Protein AF-A0A4U0WU26-F1 (afdb_monomer_lite)

InterPro domains:
  IPR032438 ERCC3/RAD25/XPB helicase, C-terminal domain [PF16203] (1-65)
  IPR050615 ATP-dependent DNA Helicase [PTHR11274] (1-101)

Organism: NCBI:txid331657

Structure (mmCIF, N/CA/C/O backbone):
data_AF-A0A4U0WU26-F1
#
_entry.id   AF-A0A4U0WU26-F1
#
loop_
_atom_site.group_PDB
_atom_site.id
_atom_site.type_symbol
_atom_site.label_atom_id
_atom_site.label_alt_id
_atom_site.label_comp_id
_atom_site.label_asym_id
_atom_site.label_entity_id
_atom_site.label_seq_id
_atom_site.pdbx_PDB_ins_code
_atom_site.Cartn_x
_atom_site.Cartn_y
_atom_site.Cartn_z
_atom_site.occupancy
_atom_site.B_iso_or_equiv
_atom_site.auth_seq_id
_atom_site.auth_comp_id
_atom_site.auth_asym_id
_atom_site.auth_atom_id
_atom_site.pdbx_PDB_model_num
ATOM 1 N N . MET A 1 1 ? -10.637 -0.269 -7.211 1.00 86.31 1 MET A N 1
ATOM 2 C CA . MET A 1 1 ? -9.361 -0.995 -7.000 1.00 86.31 1 MET A CA 1
ATOM 3 C C . MET A 1 1 ? -8.602 -1.151 -8.321 1.00 86.31 1 MET A C 1
ATOM 5 O O . MET A 1 1 ? -8.683 -2.195 -8.947 1.00 86.31 1 MET A O 1
ATOM 9 N N . PHE A 1 2 ? -7.875 -0.126 -8.772 1.00 91.31 2 PHE A N 1
ATOM 10 C CA . PHE A 1 2 ? -7.166 -0.181 -10.063 1.00 91.31 2 PHE A CA 1
ATOM 11 C C . PHE A 1 2 ? -5.873 -1.016 -10.010 1.00 91.31 2 PHE A C 1
ATOM 13 O O . PHE A 1 2 ? -5.645 -1.879 -10.854 1.00 91.31 2 PHE A O 1
ATOM 20 N N . TYR A 1 3 ? -5.039 -0.799 -8.988 1.00 93.62 3 TYR A N 1
ATOM 21 C CA . TYR A 1 3 ? -3.764 -1.512 -8.842 1.00 93.62 3 TYR A CA 1
ATOM 22 C C . TYR A 1 3 ? -3.949 -3.003 -8.533 1.00 93.62 3 TYR A C 1
ATOM 24 O O . TYR A 1 3 ? -3.171 -3.829 -9.011 1.00 93.62 3 TYR A O 1
ATOM 32 N N . SER A 1 4 ? -5.012 -3.366 -7.807 1.00 92.88 4 SER A N 1
ATOM 33 C CA . SER A 1 4 ? -5.313 -4.762 -7.486 1.00 92.88 4 SER A CA 1
ATOM 34 C C . SER A 1 4 ? -5.544 -5.598 -8.743 1.00 92.88 4 SER A C 1
ATOM 36 O O . SER A 1 4 ? -4.980 -6.677 -8.833 1.00 92.88 4 SER A O 1
ATOM 38 N N . SER A 1 5 ? -6.276 -5.100 -9.746 1.00 92.50 5 SER A N 1
ATOM 39 C CA . SER A 1 5 ? -6.528 -5.846 -10.991 1.00 92.50 5 SER A CA 1
ATOM 40 C C . SER A 1 5 ? -5.245 -6.161 -11.767 1.00 92.50 5 SER A C 1
ATOM 42 O O . SER A 1 5 ? -5.087 -7.264 -12.280 1.00 92.50 5 SER A O 1
ATOM 44 N N . LYS A 1 6 ? -4.282 -5.229 -11.804 1.00 94.88 6 LYS A N 1
ATOM 45 C CA . LYS A 1 6 ? -2.965 -5.493 -12.414 1.00 94.88 6 LYS A CA 1
ATOM 46 C C . LYS A 1 6 ? -2.195 -6.569 -11.648 1.00 94.88 6 LYS A C 1
ATOM 48 O O . LYS A 1 6 ? -1.582 -7.440 -12.256 1.00 94.88 6 LYS A O 1
ATOM 53 N N . ARG A 1 7 ? -2.257 -6.531 -10.313 1.00 92.88 7 ARG A N 1
ATOM 54 C CA . ARG A 1 7 ? -1.639 -7.550 -9.454 1.00 92.88 7 ARG A CA 1
ATOM 55 C C . ARG A 1 7 ? -2.298 -8.922 -9.626 1.00 92.88 7 ARG A C 1
ATOM 57 O O . ARG A 1 7 ? -1.604 -9.924 -9.560 1.00 92.88 7 ARG A O 1
ATOM 64 N N . GLN A 1 8 ? -3.607 -8.971 -9.866 1.00 93.94 8 GLN A N 1
ATOM 65 C CA . GLN A 1 8 ? -4.335 -10.215 -10.134 1.00 93.94 8 GLN A CA 1
ATOM 66 C C . GLN A 1 8 ? -3.828 -10.894 -11.401 1.00 93.94 8 GLN A C 1
ATOM 68 O O . GLN A 1 8 ? -3.471 -12.064 -11.342 1.00 93.94 8 GLN A O 1
ATOM 73 N N . ALA A 1 9 ? -3.736 -10.143 -12.504 1.00 93.75 9 ALA A N 1
ATOM 74 C CA . ALA A 1 9 ? -3.165 -10.647 -13.750 1.00 93.75 9 ALA A CA 1
ATOM 75 C C . ALA A 1 9 ? -1.742 -11.178 -13.523 1.00 93.75 9 ALA A C 1
ATOM 77 O O . ALA A 1 9 ? -1.465 -12.331 -13.818 1.00 93.75 9 ALA A O 1
ATOM 78 N N . PHE A 1 10 ? -0.893 -10.390 -12.856 1.00 95.50 10 PHE A N 1
ATOM 79 C CA . PHE A 1 10 ? 0.476 -10.797 -12.539 1.00 95.50 10 PHE A CA 1
ATOM 80 C C . PHE A 1 10 ? 0.563 -12.096 -11.716 1.00 95.50 10 PHE A C 1
ATOM 82 O O . PHE A 1 10 ? 1.400 -12.945 -12.004 1.00 95.50 10 PHE A O 1
ATOM 89 N N . LEU A 1 11 ? -0.288 -12.275 -10.699 1.00 96.31 11 LEU A N 1
ATOM 90 C CA . LEU A 1 11 ? -0.294 -13.492 -9.876 1.00 96.31 11 LEU A CA 1
ATOM 91 C C . LEU A 1 11 ? -0.770 -14.721 -10.663 1.00 96.31 11 LEU A C 1
ATOM 93 O O . LEU A 1 11 ? -0.200 -15.800 -10.505 1.00 96.31 11 LEU A O 1
ATOM 97 N N . VAL A 1 12 ? -1.783 -14.558 -11.515 1.00 95.94 12 VAL A N 1
ATOM 98 C CA . VAL A 1 12 ? -2.289 -15.637 -12.377 1.00 95.94 12 VAL A CA 1
ATOM 99 C C . VAL A 1 12 ? -1.247 -16.028 -13.426 1.00 95.94 12 VAL A C 1
ATOM 101 O O . VAL A 1 12 ? -1.020 -17.218 -13.633 1.00 95.94 12 VAL A O 1
ATOM 104 N N . ASP A 1 13 ? -0.549 -15.054 -14.015 1.00 97.19 13 ASP A N 1
ATOM 105 C CA . ASP A 1 13 ? 0.522 -15.288 -14.993 1.00 97.19 13 ASP A CA 1
ATOM 106 C C . ASP A 1 13 ? 1.698 -16.081 -14.394 1.00 97.19 13 ASP A C 1
ATOM 108 O O . ASP A 1 13 ? 2.352 -16.858 -15.087 1.00 97.19 13 ASP A O 1
ATOM 112 N N . GLN A 1 14 ? 1.953 -15.931 -13.091 1.00 96.00 14 GLN A N 1
ATOM 113 C CA . GLN A 1 14 ? 2.948 -16.717 -12.352 1.00 96.00 14 GLN A CA 1
ATOM 114 C C . GLN A 1 14 ? 2.473 -18.134 -11.988 1.00 96.00 14 GLN A C 1
ATOM 116 O O . GLN A 1 14 ? 3.244 -18.910 -11.423 1.00 96.00 14 GLN A O 1
ATOM 121 N N . GLY A 1 15 ? 1.220 -18.479 -12.292 1.00 96.19 15 GLY A N 1
ATOM 122 C CA . GLY A 1 15 ? 0.623 -19.775 -11.976 1.00 96.19 15 GLY A CA 1
ATOM 123 C C . GLY A 1 15 ? 0.030 -19.876 -10.568 1.00 96.19 15 GLY A C 1
ATOM 124 O O . GLY A 1 15 ? -0.298 -20.982 -10.134 1.00 96.19 15 GLY A O 1
ATOM 125 N N . TYR A 1 16 ? -0.135 -18.764 -9.840 1.00 97.62 16 TYR A N 1
ATOM 126 C CA . TYR A 1 16 ? -0.810 -18.788 -8.540 1.00 97.62 16 TYR A CA 1
ATOM 127 C C . TYR A 1 16 ? -2.334 -18.832 -8.693 1.00 97.62 16 TYR A C 1
ATOM 129 O O . TYR A 1 16 ? -2.927 -18.148 -9.528 1.00 97.62 16 TYR A O 1
ATOM 137 N N . ALA A 1 17 ? -2.991 -19.588 -7.812 1.00 95.50 17 ALA A N 1
ATOM 138 C CA . ALA A 1 17 ? -4.441 -19.551 -7.678 1.00 95.50 17 ALA A CA 1
ATOM 139 C C . ALA A 1 17 ? -4.870 -18.247 -6.986 1.00 95.50 17 ALA A C 1
ATOM 141 O O . ALA A 1 17 ? -4.452 -17.960 -5.863 1.00 95.50 17 ALA A O 1
ATOM 142 N N . PHE A 1 18 ? -5.732 -17.469 -7.641 1.00 95.12 18 PHE A N 1
ATOM 143 C CA . PHE A 1 18 ? -6.240 -16.206 -7.112 1.00 95.12 18 PHE A CA 1
ATOM 144 C C . PHE A 1 18 ? -7.768 -16.232 -6.977 1.00 95.12 18 PHE A C 1
ATOM 146 O O . PHE A 1 18 ? -8.478 -16.663 -7.885 1.00 95.12 18 PHE A O 1
ATOM 153 N N . LYS A 1 19 ? -8.288 -15.732 -5.849 1.00 94.44 19 LYS A N 1
ATOM 154 C CA . LYS A 1 19 ? -9.727 -15.598 -5.581 1.00 94.44 19 LYS A CA 1
ATOM 155 C C . LYS A 1 19 ? -10.014 -14.272 -4.881 1.00 94.44 19 LYS A C 1
ATOM 157 O O . LYS A 1 19 ? -9.338 -13.916 -3.921 1.00 94.44 19 LYS A O 1
ATOM 162 N N . VAL A 1 20 ? -11.055 -13.570 -5.328 1.00 92.94 20 VAL A N 1
ATOM 163 C CA . VAL A 1 20 ? -11.566 -12.371 -4.647 1.00 92.94 20 VAL A CA 1
ATOM 164 C C . VAL A 1 20 ? -12.541 -12.793 -3.548 1.00 92.94 20 VAL A C 1
ATOM 166 O O . VAL A 1 20 ? -13.486 -13.536 -3.812 1.00 92.94 20 VAL A O 1
ATOM 169 N N . ILE A 1 21 ? -12.323 -12.308 -2.325 1.00 93.94 21 ILE A N 1
ATOM 170 C CA . ILE A 1 21 ? -13.228 -12.488 -1.184 1.00 93.94 21 ILE A CA 1
ATOM 171 C C . ILE A 1 21 ? -13.776 -11.109 -0.812 1.00 93.94 21 ILE A C 1
ATOM 173 O O . ILE A 1 21 ? -13.007 -10.206 -0.498 1.00 93.94 21 ILE A O 1
ATOM 177 N N . THR A 1 22 ? -15.095 -10.936 -0.891 1.00 93.06 22 THR A N 1
ATOM 178 C CA . THR A 1 22 ? -15.780 -9.665 -0.589 1.00 93.06 22 THR A CA 1
ATOM 179 C C . THR A 1 22 ? -16.157 -9.537 0.881 1.00 93.06 22 THR A C 1
ATOM 181 O O . THR A 1 22 ? -16.194 -8.434 1.415 1.00 93.06 22 THR A O 1
ATOM 184 N N . HIS A 1 23 ? -16.426 -10.664 1.532 1.00 92.31 23 HIS A N 1
ATOM 185 C CA . HIS A 1 23 ? -16.781 -10.736 2.937 1.00 92.31 23 HIS A CA 1
ATOM 186 C C . HIS A 1 23 ? -16.165 -11.994 3.545 1.00 92.31 23 HIS A C 1
ATOM 188 O O . HIS A 1 23 ? -16.150 -13.055 2.914 1.00 92.31 23 HIS A O 1
ATOM 194 N N . LEU A 1 24 ? -15.617 -11.858 4.750 1.00 92.25 24 LEU A N 1
ATOM 195 C CA . LEU A 1 24 ? -15.018 -12.966 5.475 1.00 92.25 24 LEU A CA 1
ATOM 196 C C . LEU A 1 24 ? -16.089 -13.626 6.342 1.00 92.25 24 LEU A C 1
ATOM 198 O O . LEU A 1 24 ? -16.663 -12.992 7.223 1.00 92.25 24 LEU A O 1
ATOM 202 N N . ASN A 1 25 ? -16.338 -14.910 6.102 1.00 90.38 25 ASN A N 1
ATOM 203 C CA . ASN A 1 25 ? -17.322 -15.664 6.868 1.00 90.38 25 ASN A CA 1
ATOM 204 C C . ASN A 1 25 ? -16.952 -15.668 8.357 1.00 90.38 25 ASN A C 1
ATOM 206 O O . ASN A 1 25 ? -15.835 -16.033 8.720 1.00 90.38 25 ASN A O 1
ATOM 210 N N . GLY A 1 26 ? -17.905 -15.294 9.211 1.00 88.25 26 GLY A N 1
ATOM 211 C CA . GLY A 1 26 ? -17.728 -15.313 10.664 1.00 88.25 26 GLY A CA 1
ATOM 212 C C . GLY A 1 26 ? -17.014 -14.091 11.248 1.00 88.25 26 GLY A C 1
ATOM 213 O O . GLY A 1 26 ? -16.742 -14.090 12.446 1.00 88.25 26 GLY A O 1
ATOM 214 N N . ILE A 1 27 ? -16.749 -13.043 10.454 1.00 90.38 27 ILE A N 1
ATOM 215 C CA . ILE A 1 27 ? -16.148 -11.803 10.974 1.00 90.38 27 ILE A CA 1
ATOM 216 C C . ILE A 1 27 ? -17.027 -11.134 12.042 1.00 90.38 27 ILE A C 1
ATOM 218 O O . ILE A 1 27 ? -16.505 -10.647 13.039 1.00 90.38 27 ILE A O 1
ATOM 222 N N . ASP A 1 28 ? -18.352 -11.204 11.895 1.00 85.94 28 ASP A N 1
ATOM 223 C CA . ASP A 1 28 ? -19.310 -10.598 12.831 1.00 85.94 28 ASP A CA 1
ATOM 224 C C . ASP A 1 28 ? -19.395 -11.337 14.177 1.00 85.94 28 ASP A C 1
ATOM 226 O O . ASP A 1 28 ? -19.815 -10.771 15.182 1.00 85.94 28 ASP A O 1
ATOM 230 N N . GLN A 1 29 ? -19.011 -12.617 14.205 1.00 86.50 29 GLN A N 1
ATOM 231 C CA . GLN A 1 29 ? -19.097 -13.478 15.391 1.00 86.50 29 GLN A CA 1
ATOM 232 C C . GLN A 1 29 ? -17.774 -13.539 16.163 1.00 86.50 29 GLN A C 1
ATOM 234 O O . GLN A 1 29 ? -17.704 -14.163 17.222 1.00 86.50 29 GLN A O 1
ATOM 239 N N . MET A 1 30 ? -16.715 -12.917 15.637 1.00 85.81 30 MET A N 1
ATOM 240 C CA . MET A 1 30 ? -15.396 -12.948 16.248 1.00 85.81 30 MET A CA 1
ATOM 241 C C . MET A 1 30 ? -15.363 -12.028 17.480 1.00 85.81 30 MET A C 1
ATOM 243 O O . MET A 1 30 ? -15.496 -10.809 17.343 1.00 85.81 30 MET A O 1
ATOM 247 N N . PRO A 1 31 ? -15.171 -12.571 18.697 1.00 87.94 31 PRO A N 1
ATOM 248 C CA . PRO A 1 31 ? -15.086 -11.739 19.886 1.00 87.94 31 PRO A CA 1
ATOM 249 C C . PRO A 1 31 ? -13.798 -10.907 19.856 1.00 87.94 31 PRO A C 1
ATOM 251 O O . PRO A 1 31 ? -12.754 -11.385 19.416 1.00 87.94 31 PRO A O 1
ATOM 254 N N . LYS A 1 32 ? -13.860 -9.687 20.406 1.00 87.75 32 LYS A N 1
ATOM 255 C CA . LYS A 1 32 ? -12.725 -8.746 20.524 1.00 87.75 32 LYS A CA 1
ATOM 256 C C . LYS A 1 32 ? -12.190 -8.204 19.189 1.00 87.75 32 LYS A C 1
ATOM 258 O O . LYS A 1 32 ? -11.006 -7.893 19.085 1.00 87.75 32 LYS A O 1
ATOM 263 N N . LEU A 1 33 ? -13.051 -8.055 18.182 1.00 90.69 33 LEU A N 1
ATOM 264 C CA . LEU A 1 33 ? -12.685 -7.336 16.964 1.00 90.69 33 LEU A CA 1
ATOM 265 C C . LEU A 1 33 ? -12.557 -5.829 17.251 1.00 90.69 33 LEU A C 1
ATOM 267 O O . LEU A 1 33 ? -13.488 -5.209 17.769 1.00 90.69 33 LEU A O 1
ATOM 271 N N . ALA A 1 34 ? -11.401 -5.249 16.924 1.00 90.88 34 ALA A N 1
ATOM 272 C CA . ALA A 1 34 ? -11.169 -3.813 17.054 1.00 90.88 34 ALA A CA 1
ATOM 273 C C . ALA A 1 34 ? -12.059 -3.016 16.087 1.00 90.88 34 ALA A C 1
ATOM 275 O O . ALA A 1 34 ? -12.385 -3.498 14.998 1.00 90.88 34 ALA A O 1
ATOM 276 N N . PHE A 1 35 ? -12.416 -1.786 16.467 1.00 91.06 35 PHE A N 1
ATOM 277 C CA . PHE A 1 35 ? -13.228 -0.869 15.659 1.00 91.06 35 PHE A CA 1
ATOM 278 C C . PHE A 1 35 ? -14.650 -1.375 15.382 1.00 91.06 35 PHE A C 1
ATOM 280 O O . PHE A 1 35 ? -15.268 -1.024 14.370 1.00 91.06 35 PHE A O 1
ATOM 287 N N . SER A 1 36 ? -15.189 -2.186 16.296 1.00 89.62 36 SER A N 1
ATOM 288 C CA . SER A 1 36 ? -16.567 -2.682 16.216 1.00 89.62 36 SER A CA 1
ATOM 289 C C . SER A 1 36 ? -17.582 -1.561 16.474 1.00 89.62 36 SER A C 1
ATOM 291 O O . SER A 1 36 ? -18.618 -1.475 15.805 1.00 89.62 36 SER A O 1
ATOM 293 N N . THR A 1 37 ? -17.268 -0.643 17.393 1.00 91.44 37 THR A N 1
ATOM 294 C CA . THR A 1 37 ? -18.154 0.466 17.754 1.00 91.44 37 THR A CA 1
ATOM 295 C C . THR A 1 37 ? -17.980 1.675 16.827 1.00 91.44 37 THR A C 1
ATOM 297 O O . THR A 1 37 ? -16.957 1.888 16.173 1.00 91.44 37 THR A O 1
ATOM 300 N N . GLY A 1 38 ? -19.024 2.501 16.717 1.00 93.19 38 GLY A N 1
ATOM 301 C CA . GLY A 1 38 ? -18.955 3.758 15.961 1.00 93.19 38 GLY A CA 1
ATOM 302 C C . GLY A 1 38 ? -18.160 4.865 16.667 1.00 93.19 38 GLY A C 1
ATOM 303 O O . GLY A 1 38 ? -17.856 5.876 16.040 1.00 93.19 38 GLY A O 1
ATOM 304 N N . LEU A 1 39 ? -17.866 4.717 17.963 1.00 95.12 39 LEU A N 1
ATOM 305 C CA . LEU A 1 39 ? -17.027 5.651 18.721 1.00 95.12 39 LEU A CA 1
ATOM 306 C C . LEU A 1 39 ? -15.547 5.409 18.412 1.00 95.12 39 LEU A C 1
ATOM 308 O O . LEU A 1 39 ? -14.900 6.321 17.912 1.00 95.12 39 LEU A O 1
ATOM 312 N N . GLU A 1 40 ? -15.073 4.167 18.544 1.00 94.06 40 GLU A N 1
ATOM 313 C CA . GLU A 1 40 ? -13.690 3.775 18.211 1.00 94.06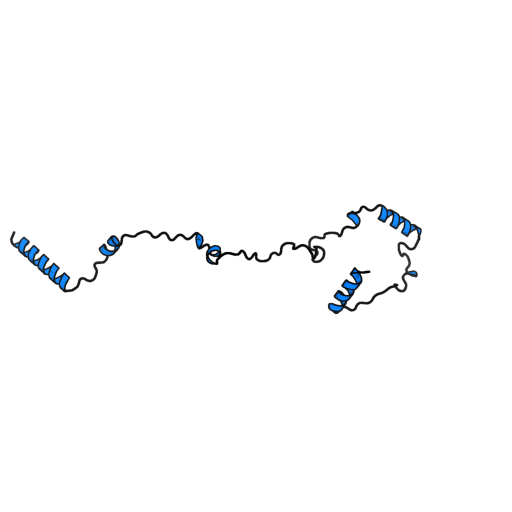 40 GLU A CA 1
ATOM 314 C C . GLU A 1 40 ? -13.301 4.162 16.774 1.00 94.06 40 GLU A C 1
ATOM 316 O O . GLU A 1 40 ? -12.195 4.620 16.505 1.00 94.06 40 GLU A O 1
ATOM 321 N N . ARG A 1 41 ? -14.232 4.022 15.820 1.00 95.75 41 ARG A N 1
ATOM 322 C CA . ARG A 1 41 ? -13.995 4.430 14.424 1.00 95.75 41 ARG A CA 1
ATOM 323 C C . ARG A 1 41 ? -13.874 5.943 14.246 1.00 95.75 41 ARG A C 1
ATOM 325 O O . ARG A 1 41 ? -13.167 6.383 13.345 1.00 95.75 41 ARG A O 1
ATOM 332 N N . ARG A 1 42 ? -14.568 6.737 15.067 1.00 96.31 42 ARG A N 1
ATOM 333 C CA . ARG A 1 42 ? -14.459 8.203 15.043 1.00 96.31 42 ARG A CA 1
ATOM 334 C C . ARG A 1 42 ? -13.156 8.673 15.675 1.00 96.31 42 ARG A C 1
ATOM 336 O O . ARG A 1 42 ? -12.552 9.585 15.129 1.00 96.31 42 ARG A O 1
ATOM 343 N N . GLU A 1 43 ? -12.722 8.024 16.750 1.00 95.81 43 GLU A N 1
ATOM 344 C CA . GLU A 1 43 ? -11.415 8.269 17.373 1.00 95.81 43 GLU A CA 1
ATOM 345 C C . GLU A 1 43 ? -10.276 7.986 16.384 1.00 95.81 43 GLU A C 1
ATOM 347 O O . GLU A 1 43 ? -9.439 8.852 16.135 1.00 95.81 43 GLU A O 1
ATOM 352 N N . LEU A 1 44 ? -10.315 6.839 15.696 1.00 94.75 44 LEU A N 1
ATOM 353 C CA . LEU A 1 44 ? -9.343 6.541 14.640 1.00 94.75 44 LEU A CA 1
ATOM 354 C C . LEU A 1 44 ? -9.378 7.579 13.512 1.00 94.75 44 LEU A C 1
ATOM 356 O O . LEU A 1 44 ? -8.337 7.965 12.989 1.00 94.75 44 LEU A O 1
ATOM 360 N N . LEU A 1 45 ? -10.571 8.024 13.109 1.00 94.19 45 LEU A N 1
ATOM 361 C CA . LEU A 1 45 ? -10.698 9.034 12.063 1.00 94.19 45 LEU A CA 1
ATOM 362 C C . LEU A 1 45 ? -10.043 10.351 12.485 1.00 94.19 45 LEU A C 1
ATOM 364 O O . LEU A 1 45 ? -9.329 10.943 11.679 1.00 94.19 45 LEU A O 1
ATOM 368 N N . THR A 1 46 ? -10.262 10.798 13.724 1.00 94.31 46 THR A N 1
ATOM 369 C CA . THR A 1 46 ? -9.584 11.994 14.231 1.00 94.31 46 THR A CA 1
ATOM 370 C C . THR A 1 46 ? -8.075 11.797 14.232 1.00 94.31 46 THR A C 1
ATOM 372 O O . THR A 1 46 ? -7.371 12.650 13.704 1.00 94.31 46 THR A O 1
ATOM 375 N N . ASP A 1 47 ? -7.579 10.647 14.686 1.00 92.38 47 ASP A N 1
ATOM 376 C CA . ASP A 1 47 ? -6.142 10.364 14.699 1.00 92.38 47 ASP A CA 1
ATOM 377 C C . ASP A 1 47 ? -5.534 10.410 13.291 1.00 92.38 47 ASP A C 1
ATOM 379 O O . ASP A 1 47 ? -4.503 11.048 13.087 1.00 92.38 47 ASP A O 1
ATOM 383 N N . VAL A 1 48 ? -6.195 9.811 12.294 1.00 92.81 48 VAL A N 1
ATOM 384 C CA . VAL A 1 48 ? -5.752 9.846 10.888 1.00 92.81 48 VAL A CA 1
ATOM 385 C C . VAL A 1 48 ? -5.775 11.269 10.323 1.00 92.81 48 VAL A C 1
ATOM 387 O O . VAL A 1 48 ? -4.889 11.630 9.556 1.00 92.81 48 VAL A O 1
ATOM 390 N N . MET A 1 49 ? -6.748 12.101 10.704 1.00 90.06 49 MET A N 1
ATOM 391 C CA . MET A 1 49 ? -6.792 13.505 10.274 1.00 90.06 49 MET A CA 1
ATOM 392 C C . MET A 1 49 ? -5.693 14.360 10.914 1.00 90.06 49 MET A C 1
ATOM 394 O O . MET A 1 49 ? -5.275 15.347 10.311 1.00 90.06 49 MET A O 1
ATOM 398 N N . LEU A 1 50 ? -5.237 14.006 12.121 1.00 92.12 50 LEU A N 1
ATOM 399 C CA . LEU A 1 50 ? -4.118 14.674 12.789 1.00 92.12 50 LEU A CA 1
ATOM 400 C C . LEU A 1 50 ? -2.744 14.215 12.274 1.00 92.12 50 LEU A C 1
ATOM 402 O O . LEU A 1 50 ? -1.747 14.888 12.539 1.00 92.12 50 LEU A O 1
ATOM 406 N N . GLN A 1 51 ? -2.659 13.083 11.571 1.00 90.69 51 GLN A N 1
ATOM 407 C CA . GLN A 1 51 ? -1.391 12.600 11.029 1.00 90.69 51 GLN A CA 1
ATOM 408 C C . GLN A 1 51 ? -0.851 13.535 9.938 1.00 90.69 51 GLN A C 1
ATOM 410 O O . GLN A 1 51 ? -1.577 14.022 9.075 1.00 90.69 51 GLN A O 1
ATOM 415 N N . ASN A 1 52 ? 0.463 13.764 9.972 1.00 82.50 52 ASN A N 1
ATOM 416 C CA . ASN A 1 52 ? 1.156 14.576 8.976 1.00 82.50 52 ASN A CA 1
ATOM 417 C C . ASN A 1 52 ? 1.206 13.871 7.614 1.00 82.50 52 ASN A C 1
ATOM 419 O O . ASN A 1 52 ? 1.207 12.644 7.531 1.00 82.50 52 ASN A O 1
ATOM 423 N N . GLU A 1 53 ? 1.385 14.651 6.547 1.00 75.62 53 GLU A N 1
ATOM 424 C CA . GLU A 1 53 ? 1.497 14.150 5.166 1.00 75.62 53 GLU A CA 1
ATOM 425 C C . GLU A 1 53 ? 2.613 13.104 4.984 1.00 75.62 53 GLU A C 1
ATOM 427 O O . GLU A 1 53 ? 2.489 12.191 4.171 1.00 75.62 53 GLU A O 1
ATOM 432 N N . THR A 1 54 ? 3.671 13.171 5.796 1.00 75.81 54 THR A N 1
ATOM 433 C CA . THR A 1 54 ? 4.780 12.204 5.787 1.00 75.81 54 THR A CA 1
ATOM 434 C C . THR A 1 54 ? 4.388 10.810 6.282 1.00 75.81 54 THR A C 1
ATOM 436 O O . THR A 1 54 ? 5.126 9.862 6.042 1.00 75.81 54 THR A O 1
ATOM 439 N N . ALA A 1 55 ? 3.258 10.654 6.979 1.00 76.69 55 ALA A N 1
ATOM 440 C CA . ALA A 1 55 ? 2.769 9.343 7.416 1.00 76.69 55 ALA A CA 1
ATOM 441 C C . ALA A 1 55 ? 2.223 8.499 6.249 1.00 76.69 55 ALA A C 1
ATOM 443 O O . ALA A 1 55 ? 2.126 7.280 6.363 1.00 76.69 55 ALA A O 1
ATOM 444 N N . GLY A 1 56 ? 1.870 9.140 5.128 1.00 77.44 56 GLY A N 1
ATOM 445 C CA . GLY A 1 56 ? 1.413 8.465 3.911 1.00 77.44 56 GLY A CA 1
ATOM 446 C C . GLY A 1 56 ? 2.539 8.054 2.959 1.00 77.44 56 GLY A C 1
ATOM 447 O O . GLY A 1 56 ? 2.263 7.420 1.938 1.00 77.44 56 GLY A O 1
ATOM 448 N N . ASP A 1 57 ? 3.788 8.421 3.258 1.00 81.56 57 ASP A N 1
ATOM 449 C CA . ASP A 1 57 ? 4.929 8.068 2.421 1.00 81.56 57 ASP A CA 1
ATOM 450 C C . ASP A 1 57 ? 5.307 6.592 2.578 1.00 81.56 57 ASP A C 1
ATOM 452 O O . ASP A 1 57 ? 5.226 5.993 3.649 1.00 81.56 57 ASP A O 1
ATOM 456 N N . VAL A 1 58 ? 5.754 5.995 1.473 1.00 78.62 58 VAL A N 1
ATOM 457 C CA . VAL A 1 58 ? 6.239 4.613 1.464 1.00 78.62 58 VAL A CA 1
ATOM 458 C C . VAL A 1 58 ? 7.576 4.550 2.198 1.00 78.62 58 VAL A C 1
ATOM 460 O O . VAL A 1 58 ? 8.532 5.229 1.809 1.00 78.62 58 VAL A O 1
ATOM 463 N N . GLU A 1 59 ? 7.655 3.701 3.223 1.00 76.31 59 GLU A N 1
ATOM 464 C CA . GLU A 1 59 ? 8.905 3.435 3.932 1.00 76.31 59 GLU A CA 1
ATOM 465 C C . GLU A 1 59 ? 9.972 2.913 2.962 1.00 76.31 59 GLU A C 1
ATOM 467 O O . GLU A 1 59 ? 9.773 1.942 2.229 1.00 76.31 59 GLU A O 1
ATOM 472 N N . LYS A 1 60 ? 11.130 3.578 2.947 1.00 74.06 60 LYS A N 1
ATOM 473 C CA . LYS A 1 60 ? 12.281 3.161 2.144 1.00 74.06 60 LYS A CA 1
ATOM 474 C C . LYS A 1 60 ? 13.154 2.251 2.990 1.00 74.06 60 LYS A C 1
ATOM 476 O O . LYS A 1 60 ? 13.945 2.730 3.797 1.00 74.06 60 LYS A O 1
ATOM 481 N N . ILE A 1 61 ? 13.004 0.948 2.795 1.00 76.19 61 ILE A N 1
ATOM 482 C CA . ILE A 1 61 ? 13.853 -0.058 3.430 1.00 76.19 61 ILE A CA 1
ATOM 483 C C . ILE A 1 61 ? 15.071 -0.292 2.530 1.00 76.19 61 ILE A C 1
ATOM 485 O O . ILE A 1 61 ? 14.930 -0.655 1.360 1.00 76.19 61 ILE A O 1
ATOM 489 N N . GLU A 1 62 ? 16.278 -0.078 3.059 1.00 67.88 62 GLU A N 1
ATOM 490 C CA . GLU A 1 62 ? 17.514 -0.393 2.336 1.00 67.88 62 GLU A CA 1
ATOM 491 C C . GLU A 1 62 ? 17.580 -1.902 2.045 1.00 67.88 62 GLU A C 1
ATOM 493 O O . GLU A 1 62 ? 17.544 -2.727 2.956 1.00 67.88 62 GLU A O 1
ATOM 498 N N . GLY A 1 63 ? 17.657 -2.268 0.762 1.00 63.69 63 GLY A N 1
ATOM 499 C CA . GLY A 1 63 ? 17.687 -3.665 0.311 1.00 63.69 63 GLY A CA 1
ATOM 500 C C . GLY A 1 63 ? 16.345 -4.234 -0.163 1.00 63.69 63 GLY A C 1
ATOM 501 O O . GLY A 1 63 ? 16.313 -5.384 -0.606 1.00 63.69 63 GLY A O 1
ATOM 502 N N . ASP A 1 64 ? 15.256 -3.457 -0.136 1.00 67.19 64 ASP A N 1
ATOM 503 C CA . ASP A 1 64 ? 13.999 -3.877 -0.759 1.00 67.19 64 ASP A CA 1
ATOM 504 C C . ASP A 1 64 ? 14.114 -3.851 -2.296 1.00 67.19 64 ASP A C 1
ATOM 506 O O . ASP A 1 64 ? 14.110 -2.796 -2.937 1.00 67.19 64 ASP A O 1
ATOM 510 N N . LEU A 1 65 ? 14.185 -5.048 -2.888 1.00 61.50 65 LEU A N 1
ATOM 511 C CA . LEU A 1 65 ? 14.213 -5.291 -4.337 1.00 61.50 65 LEU A CA 1
ATOM 512 C C . LEU A 1 65 ? 12.991 -4.705 -5.070 1.00 61.50 65 LEU A C 1
ATOM 514 O O . LEU A 1 65 ? 13.045 -4.529 -6.289 1.00 61.50 65 LEU A O 1
ATOM 518 N N . PHE A 1 66 ? 11.902 -4.413 -4.352 1.00 61.94 66 PHE A N 1
ATOM 519 C CA . PHE A 1 66 ? 10.655 -3.879 -4.902 1.00 61.94 66 PHE A CA 1
ATOM 520 C C . PHE A 1 66 ? 10.371 -2.421 -4.498 1.00 61.94 66 PHE A C 1
ATOM 522 O O . PHE A 1 66 ? 9.577 -1.757 -5.170 1.00 61.94 66 PHE A O 1
ATOM 529 N N . GLY A 1 67 ? 11.018 -1.912 -3.446 1.00 56.34 67 GLY A N 1
ATOM 530 C CA . GLY A 1 67 ? 10.797 -0.572 -2.888 1.00 56.34 67 GLY A CA 1
ATOM 531 C C . GLY A 1 67 ? 11.514 0.536 -3.659 1.00 56.34 67 GLY A C 1
ATOM 532 O O . GLY A 1 67 ? 11.023 1.666 -3.762 1.00 56.34 67 GLY A O 1
ATOM 533 N N . GLU A 1 68 ? 12.641 0.220 -4.299 1.00 54.50 68 GLU A N 1
ATOM 534 C CA . GLU A 1 68 ? 13.372 1.184 -5.116 1.00 54.50 68 GLU A CA 1
ATOM 535 C C . GLU A 1 68 ? 12.873 1.180 -6.561 1.00 54.50 68 GLU A C 1
ATOM 537 O O . GLU A 1 68 ? 13.465 0.618 -7.476 1.00 54.50 68 GLU A O 1
ATOM 542 N N . ARG A 1 69 ? 11.738 1.857 -6.752 1.00 51.41 69 ARG A N 1
ATOM 543 C CA . ARG A 1 69 ? 11.385 2.587 -7.974 1.00 51.41 69 ARG A CA 1
ATOM 544 C C . ARG A 1 69 ? 11.837 1.900 -9.271 1.00 51.41 69 ARG A C 1
ATOM 546 O O . ARG A 1 69 ? 12.815 2.294 -9.912 1.00 51.41 69 ARG A O 1
ATOM 553 N N . GLN A 1 70 ? 10.999 0.980 -9.732 1.00 52.88 70 GLN A N 1
ATOM 554 C CA . GLN A 1 70 ? 10.807 0.662 -11.145 1.00 52.88 70 GLN A CA 1
ATOM 555 C C . GLN A 1 70 ? 10.516 1.978 -11.912 1.00 52.88 70 GLN A C 1
ATOM 557 O O . GLN A 1 70 ? 9.369 2.362 -12.108 1.00 52.88 70 GLN A O 1
ATOM 562 N N . GLY A 1 71 ? 11.547 2.769 -12.226 1.00 50.28 71 GLY A N 1
ATOM 563 C CA . GLY A 1 71 ? 11.384 4.120 -12.780 1.00 50.28 71 GLY A CA 1
ATOM 564 C C . GLY A 1 71 ? 12.549 5.094 -12.585 1.00 50.28 71 GLY A C 1
ATOM 565 O O . GLY A 1 71 ? 12.557 6.148 -13.217 1.00 50.28 71 GLY A O 1
ATOM 566 N N . ARG A 1 72 ? 13.564 4.778 -11.773 1.00 44.91 72 ARG A N 1
ATOM 567 C CA . ARG A 1 72 ? 14.862 5.466 -11.864 1.00 44.91 72 ARG A CA 1
ATOM 568 C C . ARG A 1 72 ? 15.920 4.435 -12.231 1.00 44.91 72 ARG A C 1
ATOM 570 O O . ARG A 1 72 ? 15.964 3.399 -11.576 1.00 44.91 72 ARG A O 1
ATOM 577 N N . PRO A 1 73 ? 16.775 4.677 -13.241 1.00 47.72 73 PRO A N 1
ATOM 578 C CA . PRO A 1 73 ? 17.959 3.862 -13.427 1.00 47.72 73 PRO A CA 1
ATOM 579 C C . PRO A 1 73 ? 18.913 4.190 -12.272 1.00 47.72 73 PRO A C 1
ATOM 581 O O . PRO A 1 73 ? 19.853 4.963 -12.434 1.00 47.72 73 PRO A O 1
ATOM 584 N N . SER A 1 74 ? 18.632 3.638 -11.087 1.00 51.41 74 SER A N 1
ATOM 585 C CA . SER A 1 74 ? 19.649 3.431 -10.065 1.00 51.41 74 SER A CA 1
ATOM 586 C C . SER A 1 74 ? 20.751 2.655 -10.768 1.00 51.41 74 SER A C 1
ATOM 588 O O . SER A 1 74 ? 20.487 1.640 -11.422 1.00 51.41 74 SER A O 1
ATOM 590 N N . GLY A 1 75 ? 21.922 3.287 -10.826 1.00 53.75 75 GLY A N 1
ATOM 591 C CA . GLY A 1 75 ? 22.969 2.991 -11.783 1.00 53.75 75 GLY A CA 1
ATOM 592 C C . GLY A 1 75 ? 23.181 1.496 -11.897 1.00 53.75 75 GLY A C 1
ATOM 593 O O . GLY A 1 75 ? 23.652 0.852 -10.960 1.00 53.75 75 GLY A O 1
ATOM 594 N N . LYS A 1 76 ? 22.866 0.948 -13.078 1.00 48.72 76 LYS A N 1
ATOM 595 C CA . LYS A 1 76 ? 23.425 -0.333 -13.486 1.00 48.72 76 LYS A CA 1
ATOM 596 C C . LYS A 1 76 ? 24.910 -0.239 -13.143 1.00 48.72 76 LYS A C 1
ATOM 598 O O . LYS A 1 76 ? 25.616 0.573 -13.743 1.00 48.72 76 LYS A O 1
ATOM 603 N N . LYS A 1 77 ? 25.408 -1.109 -12.261 1.00 56.47 77 LYS A N 1
ATOM 604 C CA . LYS A 1 77 ? 26.794 -1.585 -12.353 1.00 56.47 77 LYS A CA 1
ATOM 605 C C . LYS A 1 77 ? 26.905 -2.400 -13.648 1.00 56.47 77 LYS A C 1
ATOM 607 O O . LYS A 1 77 ? 27.123 -3.601 -13.646 1.00 56.47 77 LYS A O 1
ATOM 612 N N . GLY A 1 78 ? 26.608 -1.750 -14.767 1.00 57.03 78 GLY A N 1
ATOM 613 C CA . GLY A 1 78 ? 26.772 -2.251 -16.108 1.00 57.03 78 GLY A CA 1
ATOM 614 C C . GLY A 1 78 ? 28.144 -1.803 -16.559 1.00 57.03 78 GLY A C 1
ATOM 615 O O . GLY A 1 78 ? 28.539 -0.664 -16.307 1.00 57.03 78 GLY A O 1
ATOM 616 N N . ALA A 1 79 ? 28.869 -2.704 -17.210 1.00 65.50 79 ALA A N 1
ATOM 617 C CA . ALA A 1 79 ? 30.112 -2.368 -17.877 1.00 65.50 79 ALA A CA 1
ATOM 618 C C . ALA A 1 79 ? 29.893 -1.118 -18.746 1.00 65.50 79 ALA A C 1
ATOM 620 O O . ALA A 1 79 ? 29.117 -1.137 -19.707 1.00 65.50 79 ALA A O 1
ATOM 621 N N . ARG A 1 80 ? 30.545 -0.012 -18.373 1.00 61.41 80 ARG A N 1
ATOM 622 C CA . ARG A 1 80 ? 30.526 1.228 -19.143 1.00 61.41 80 ARG A CA 1
ATOM 623 C C . ARG A 1 80 ? 31.374 0.973 -20.383 1.00 61.41 80 ARG A C 1
ATOM 625 O O . ARG A 1 80 ? 32.596 0.930 -20.307 1.00 61.41 80 ARG A O 1
ATOM 632 N N . ARG A 1 81 ? 30.716 0.726 -21.515 1.00 66.31 81 ARG A N 1
ATOM 633 C CA . ARG A 1 81 ? 31.381 0.634 -22.817 1.00 66.31 81 ARG A CA 1
ATOM 634 C C . ARG A 1 81 ? 31.788 2.046 -23.222 1.00 66.31 81 ARG A C 1
ATOM 636 O O . ARG A 1 81 ? 31.003 2.771 -23.825 1.00 66.31 81 ARG A O 1
ATOM 643 N N . THR A 1 82 ? 32.974 2.463 -22.802 1.00 68.31 82 THR A N 1
ATOM 644 C CA . THR A 1 82 ? 33.597 3.693 -23.290 1.00 68.31 82 THR A CA 1
ATOM 645 C C . THR A 1 82 ? 34.002 3.453 -24.740 1.00 68.31 82 THR A C 1
ATOM 647 O O . THR A 1 82 ? 34.667 2.461 -25.034 1.00 68.31 82 THR A O 1
ATOM 650 N N . ALA A 1 83 ? 33.553 4.309 -25.657 1.00 65.88 83 ALA A N 1
ATOM 651 C CA . ALA A 1 83 ? 34.016 4.267 -27.036 1.00 65.88 83 ALA A CA 1
ATOM 652 C C . ALA A 1 83 ? 35.485 4.705 -27.054 1.00 65.88 83 ALA A C 1
ATOM 654 O O . ALA A 1 83 ? 35.794 5.835 -26.688 1.00 65.88 83 ALA A O 1
ATOM 655 N N . GLY A 1 84 ? 36.367 3.786 -27.426 1.00 73.50 84 GLY A N 1
ATOM 656 C CA . GLY A 1 84 ? 37.799 4.003 -27.586 1.00 73.50 84 GLY A CA 1
ATOM 657 C C . GLY A 1 84 ? 38.338 2.960 -28.554 1.00 73.50 84 GLY A C 1
ATOM 658 O O . GLY A 1 84 ? 37.798 1.851 -28.654 1.00 73.50 84 GLY A O 1
ATOM 659 N N . THR A 1 85 ? 39.360 3.318 -29.318 1.00 71.50 85 THR A N 1
ATOM 660 C CA . THR A 1 85 ? 40.032 2.354 -30.196 1.00 71.50 85 THR A CA 1
ATOM 661 C C . THR A 1 85 ? 40.770 1.316 -29.343 1.00 71.50 85 THR A C 1
ATOM 663 O O . THR A 1 85 ? 41.216 1.610 -28.237 1.00 71.50 85 THR A O 1
ATOM 666 N N . LEU A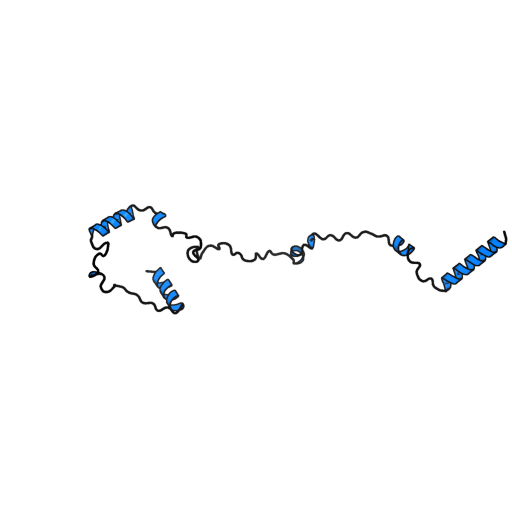 1 86 ? 40.915 0.073 -29.820 1.00 70.44 86 LEU A N 1
ATOM 667 C CA . LEU A 1 86 ? 41.560 -0.997 -29.034 1.00 70.44 86 LEU A CA 1
ATOM 668 C C . LEU A 1 86 ? 42.993 -0.622 -28.587 1.00 70.44 86 LEU A C 1
ATOM 670 O O . LEU A 1 86 ? 43.461 -1.064 -27.542 1.00 70.44 86 LEU A O 1
ATOM 674 N N . SER A 1 87 ? 43.654 0.239 -29.370 1.00 69.38 87 SER A N 1
ATOM 675 C CA . SER A 1 87 ? 44.978 0.807 -29.094 1.00 69.38 87 SER A CA 1
ATOM 676 C C . SER A 1 87 ? 44.996 1.735 -27.868 1.00 69.38 87 SER A C 1
ATOM 678 O O . SER A 1 87 ? 45.943 1.700 -27.082 1.00 69.38 87 SER A O 1
ATOM 680 N N . GLU A 1 88 ? 43.927 2.513 -27.656 1.00 72.44 88 GLU A N 1
ATOM 681 C CA . GLU A 1 88 ? 43.763 3.410 -26.499 1.00 72.44 88 GLU A CA 1
ATOM 682 C C . GLU A 1 88 ? 43.596 2.631 -25.195 1.00 72.44 88 GLU A C 1
ATOM 684 O O . GLU A 1 88 ? 44.253 2.937 -24.203 1.00 72.44 88 GLU A O 1
ATOM 689 N N . LEU A 1 89 ? 42.769 1.579 -25.197 1.00 73.88 89 LEU A N 1
ATOM 690 C CA . LEU A 1 89 ? 42.577 0.738 -24.009 1.00 73.88 89 LEU A CA 1
ATOM 691 C C . LEU A 1 89 ? 43.828 -0.071 -23.642 1.00 73.88 89 LEU A C 1
ATOM 693 O O . LEU A 1 89 ? 44.039 -0.377 -22.472 1.00 73.88 89 LEU A O 1
ATOM 697 N N . SER A 1 90 ? 44.640 -0.434 -24.637 1.00 77.75 90 SER A N 1
ATOM 698 C CA . SER A 1 90 ? 45.854 -1.233 -24.449 1.00 77.75 90 SER A CA 1
ATOM 699 C C . SER A 1 90 ? 47.043 -0.421 -23.912 1.00 77.75 90 SER A C 1
ATOM 701 O O . SER A 1 90 ? 48.126 -0.986 -23.758 1.00 77.75 90 SER A O 1
ATOM 703 N N . GLY A 1 91 ? 46.887 0.889 -23.673 1.00 72.50 91 GLY A N 1
ATOM 704 C CA . GLY A 1 91 ? 47.993 1.769 -23.277 1.00 72.50 91 GLY A CA 1
ATOM 705 C C . GLY A 1 91 ? 49.042 1.966 -24.380 1.00 72.50 91 GLY A C 1
ATOM 706 O O . GLY A 1 91 ? 50.161 2.385 -24.102 1.00 72.50 91 GLY A O 1
ATOM 707 N N . GLY A 1 92 ? 48.698 1.656 -25.636 1.00 71.69 92 GLY A N 1
ATOM 708 C CA . GLY A 1 92 ? 49.614 1.754 -26.774 1.00 71.69 92 GLY A CA 1
ATOM 709 C C . GLY A 1 92 ? 49.881 3.189 -27.233 1.00 71.69 92 GLY A C 1
ATOM 710 O O . GLY A 1 92 ? 50.862 3.416 -27.933 1.00 71.69 92 GLY A O 1
ATOM 711 N N . GLN A 1 93 ? 49.047 4.157 -26.835 1.00 68.81 93 GLN A N 1
ATOM 712 C CA . GLN A 1 93 ? 49.232 5.566 -27.205 1.00 68.81 93 GLN A CA 1
ATOM 713 C C . GLN A 1 93 ? 50.458 6.220 -26.548 1.00 68.81 93 GLN A C 1
ATOM 715 O O . GLN A 1 93 ? 51.084 7.061 -27.185 1.00 68.81 93 GLN A O 1
ATOM 720 N N . ASP A 1 94 ? 50.846 5.799 -25.339 1.00 64.25 94 ASP A N 1
ATOM 721 C CA . ASP A 1 94 ? 52.005 6.361 -24.617 1.00 64.25 94 ASP A CA 1
ATOM 722 C C . ASP A 1 94 ? 53.329 5.624 -24.901 1.00 64.25 94 ASP A C 1
ATOM 724 O O . ASP A 1 94 ? 54.397 6.024 -24.433 1.00 64.25 94 ASP A O 1
ATOM 728 N N . MET A 1 95 ? 53.301 4.550 -25.696 1.00 69.69 95 MET A N 1
ATOM 729 C CA . MET A 1 95 ? 54.495 3.783 -26.062 1.00 69.69 95 MET A CA 1
ATOM 730 C C . MET A 1 95 ? 55.223 4.429 -27.250 1.00 69.69 95 MET A C 1
ATOM 732 O O . MET A 1 95 ? 55.109 3.988 -28.394 1.00 69.69 95 MET A O 1
ATOM 736 N N . ALA A 1 96 ? 56.019 5.466 -26.985 1.00 71.12 96 ALA A N 1
ATOM 737 C CA . ALA A 1 96 ? 56.969 5.991 -27.963 1.00 71.12 96 ALA A CA 1
ATOM 738 C C . ALA A 1 96 ? 58.205 5.074 -28.046 1.00 71.12 96 ALA A C 1
ATOM 740 O O . ALA A 1 96 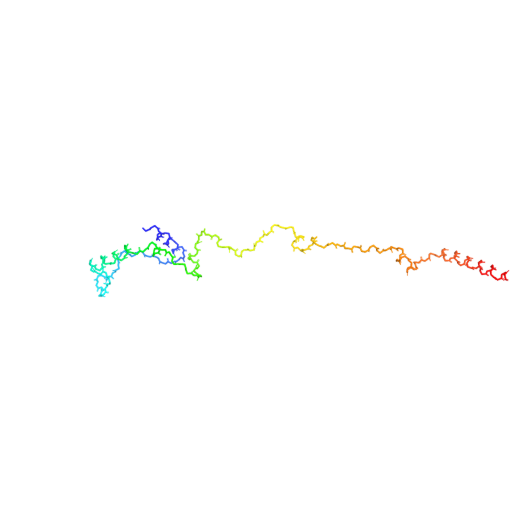? 58.983 4.957 -27.097 1.00 71.12 96 ALA A O 1
ATOM 741 N N . TYR A 1 97 ? 58.403 4.416 -29.190 1.00 65.69 97 TYR A N 1
ATOM 742 C CA . TYR A 1 97 ? 59.626 3.662 -29.463 1.00 65.69 97 TYR A CA 1
ATOM 743 C C . TYR A 1 97 ? 60.807 4.633 -29.591 1.00 65.69 97 TYR A C 1
ATOM 745 O O . TYR A 1 97 ? 60.904 5.381 -30.562 1.00 65.69 97 TYR A O 1
ATOM 753 N N . VAL A 1 98 ? 61.709 4.636 -28.608 1.00 72.75 98 VAL A N 1
ATOM 754 C CA . VAL A 1 98 ? 62.966 5.389 -28.689 1.00 72.75 98 VAL A CA 1
ATOM 755 C C . VAL A 1 98 ? 63.998 4.519 -29.395 1.00 72.75 98 VAL A C 1
ATOM 757 O O . VAL A 1 98 ? 64.620 3.643 -28.791 1.00 72.75 98 VAL A O 1
ATOM 760 N N . GLU A 1 99 ? 64.192 4.760 -30.689 1.00 71.81 99 GLU A N 1
ATOM 761 C CA . GLU A 1 99 ? 65.326 4.191 -31.406 1.00 71.81 99 GLU A CA 1
ATOM 762 C C . GLU A 1 99 ? 66.612 4.944 -31.044 1.00 71.81 99 GLU A C 1
ATOM 764 O O . GLU A 1 99 ? 66.806 6.119 -31.353 1.00 71.81 99 GLU A O 1
ATOM 769 N N . TYR A 1 100 ? 67.542 4.260 -30.383 1.00 70.88 100 TYR A N 1
ATOM 770 C CA . TYR A 1 100 ? 68.910 4.753 -30.310 1.00 70.88 100 TYR A CA 1
ATOM 771 C C . TYR A 1 100 ? 69.565 4.531 -31.673 1.00 70.88 100 TYR A C 1
ATOM 773 O O . TYR A 1 100 ? 69.837 3.393 -32.058 1.00 70.88 100 TYR A O 1
ATOM 781 N N . ASN A 1 101 ? 69.855 5.621 -32.388 1.00 68.19 101 ASN A N 1
ATOM 782 C CA . ASN A 1 101 ? 70.627 5.600 -33.630 1.00 68.19 101 ASN A CA 1
ATOM 783 C C . ASN A 1 101 ? 72.048 5.070 -33.375 1.00 68.19 101 ASN A C 1
ATOM 785 O O . ASN A 1 101 ? 73.009 5.810 -33.148 1.00 68.19 101 ASN A O 1
ATOM 789 N N . LYS A 1 102 ? 72.201 3.746 -33.405 1.00 65.75 102 LYS A N 1
ATOM 790 C CA . LYS A 1 102 ? 73.496 3.082 -33.327 1.00 65.75 102 LYS A CA 1
ATOM 791 C C . LYS A 1 102 ? 74.166 3.215 -34.691 1.00 65.75 102 LYS A C 1
ATOM 793 O O . LYS A 1 102 ? 73.744 2.611 -35.671 1.00 65.75 102 LYS A O 1
ATOM 798 N N . SER A 1 103 ? 75.212 4.037 -34.766 1.00 66.00 103 SER A N 1
ATOM 799 C CA . SER A 1 103 ? 75.960 4.245 -36.012 1.00 66.00 103 SER A CA 1
ATOM 800 C C . SER A 1 103 ? 76.396 2.908 -36.642 1.00 66.00 103 SER A C 1
ATOM 802 O O . SER A 1 103 ? 77.192 2.160 -36.067 1.00 66.00 103 SER A O 1
ATOM 804 N N . ARG A 1 104 ? 75.913 2.615 -37.862 1.00 63.81 104 ARG A N 1
ATOM 805 C CA . ARG A 1 104 ? 76.285 1.406 -38.634 1.00 63.81 104 ARG A CA 1
ATOM 806 C C . ARG A 1 104 ? 77.798 1.242 -38.809 1.00 63.81 104 ARG A C 1
ATOM 808 O O . ARG A 1 104 ? 78.290 0.121 -38.908 1.00 63.81 104 ARG A O 1
ATOM 815 N N . ASN A 1 105 ? 78.556 2.340 -38.792 1.00 63.94 105 ASN A N 1
ATOM 816 C CA . ASN A 1 105 ? 80.017 2.308 -38.888 1.00 63.94 105 ASN A CA 1
ATOM 817 C C . ASN A 1 105 ? 80.680 1.562 -37.718 1.00 63.94 105 ASN A C 1
ATOM 819 O O . ASN A 1 105 ? 81.754 0.985 -37.897 1.00 63.94 105 ASN A O 1
ATOM 823 N N . LYS A 1 106 ? 80.048 1.519 -36.535 1.00 64.44 106 LYS A N 1
ATOM 824 C CA . LYS A 1 106 ? 80.584 0.803 -35.367 1.00 64.44 106 LYS A CA 1
ATOM 825 C C . LYS A 1 106 ? 80.331 -0.709 -35.441 1.00 64.44 106 LYS A C 1
ATOM 827 O O . LYS A 1 106 ? 81.141 -1.477 -34.932 1.00 64.44 106 LYS A O 1
ATOM 832 N N . GLU A 1 107 ? 79.279 -1.144 -36.136 1.00 61.41 107 GLU A N 1
ATOM 833 C CA . GLU A 1 107 ? 79.000 -2.568 -36.391 1.00 61.41 107 GLU A CA 1
ATOM 834 C C . GLU A 1 107 ? 79.823 -3.138 -37.553 1.00 61.41 107 GLU A C 1
ATOM 836 O O . GLU A 1 107 ? 80.282 -4.278 -37.481 1.00 61.41 107 GLU A O 1
ATOM 841 N N . LEU A 1 108 ? 80.108 -2.329 -38.579 1.00 61.62 108 LEU A N 1
ATOM 842 C CA . LEU A 1 108 ? 80.949 -2.732 -39.715 1.00 61.62 108 LEU A CA 1
ATOM 843 C C . LEU A 1 108 ? 82.435 -2.893 -39.348 1.00 61.62 108 LEU A C 1
ATOM 845 O O . LEU A 1 108 ? 83.141 -3.673 -39.981 1.00 61.62 108 LEU A O 1
ATOM 849 N N . LYS A 1 109 ? 82.921 -2.202 -38.308 1.00 60.34 109 LYS A N 1
ATOM 850 C CA . LYS A 1 109 ? 84.325 -2.294 -37.865 1.00 60.34 109 LYS A CA 1
ATOM 851 C C . LYS A 1 109 ? 84.622 -3.556 -37.037 1.00 60.34 109 LYS A C 1
ATOM 853 O O . LYS A 1 109 ? 85.783 -3.925 -36.902 1.00 60.34 109 LYS A O 1
ATOM 858 N N . GLY A 1 110 ? 83.590 -4.212 -36.494 1.00 59.78 110 GLY A N 1
ATOM 859 C CA . GLY A 1 110 ? 83.719 -5.376 -35.606 1.00 59.78 110 GLY A CA 1
ATOM 860 C C . GLY A 1 110 ? 83.588 -6.740 -36.289 1.00 59.78 110 GLY A C 1
ATOM 861 O O . GLY A 1 110 ? 83.947 -7.753 -35.696 1.00 59.78 110 GLY A O 1
ATOM 862 N N . LYS A 1 111 ? 83.101 -6.796 -37.533 1.00 56.88 111 LYS A N 1
ATOM 863 C CA . LYS A 1 111 ? 82.996 -8.040 -38.305 1.00 56.88 111 LYS A CA 1
ATOM 864 C C . LYS A 1 111 ? 83.826 -7.907 -39.571 1.00 56.88 111 LYS A C 1
ATOM 866 O O . LYS A 1 111 ? 83.378 -7.340 -40.562 1.00 56.88 111 LYS A O 1
ATOM 871 N N . GLY A 1 112 ? 85.046 -8.443 -39.532 1.00 62.06 112 GLY A N 1
ATOM 872 C CA . GLY A 1 112 ? 85.836 -8.709 -40.729 1.00 62.06 112 GLY A CA 1
ATOM 873 C C . GLY A 1 112 ? 85.069 -9.670 -41.634 1.00 62.06 112 GLY A C 1
ATOM 874 O O . GLY A 1 112 ? 85.194 -10.883 -41.499 1.00 62.06 112 GLY A O 1
ATOM 875 N N . GLY A 1 113 ? 84.225 -9.119 -42.507 1.00 63.66 113 GLY A N 1
ATOM 876 C CA . GLY A 1 113 ? 83.423 -9.888 -43.451 1.00 63.66 113 GLY A CA 1
ATOM 877 C C . GLY A 1 113 ? 84.296 -10.726 -44.395 1.00 63.66 113 GLY A C 1
ATOM 878 O O . GLY A 1 113 ? 85.492 -10.447 -44.554 1.00 63.66 113 GLY A O 1
ATOM 879 N N . PRO A 1 114 ? 83.725 -11.764 -45.028 1.00 58.25 114 PRO A N 1
ATOM 880 C CA . PRO A 1 114 ? 84.472 -12.710 -45.845 1.00 58.25 114 PRO A CA 1
ATOM 881 C C . PRO A 1 114 ? 85.124 -11.993 -47.034 1.00 58.25 114 PRO A C 1
ATOM 883 O O . PRO A 1 114 ? 84.471 -11.599 -47.992 1.00 58.25 114 PRO A O 1
ATOM 886 N N . GLN A 1 115 ? 86.442 -11.791 -46.966 1.00 64.50 115 GLN A N 1
ATOM 887 C CA . GLN A 1 115 ? 87.194 -11.197 -48.072 1.00 64.50 115 GLN A CA 1
ATOM 888 C C . GLN A 1 115 ? 87.292 -12.205 -49.222 1.00 64.50 115 GLN A C 1
ATOM 890 O O . GLN A 1 115 ? 87.885 -13.272 -49.040 1.00 64.50 115 GLN A O 1
ATOM 895 N N . ASN A 1 116 ? 86.756 -11.844 -50.391 1.00 77.69 116 ASN A N 1
ATOM 896 C CA . ASN A 1 116 ? 86.865 -12.614 -51.634 1.00 77.69 116 ASN A CA 1
ATOM 897 C C . ASN A 1 116 ? 88.333 -12.949 -51.963 1.00 77.69 116 ASN A C 1
ATOM 899 O O . ASN A 1 116 ? 89.243 -12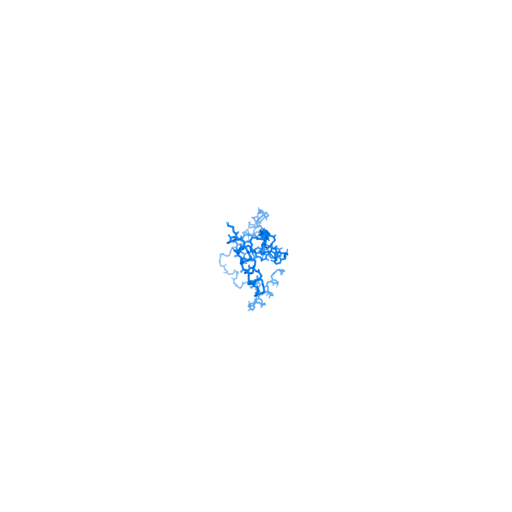.165 -51.670 1.00 77.69 116 ASN A O 1
ATOM 903 N N . ALA A 1 117 ? 88.573 -14.099 -52.603 1.00 78.12 117 ALA A N 1
ATOM 904 C CA . ALA A 1 117 ? 89.917 -14.619 -52.893 1.00 78.12 117 ALA A CA 1
ATOM 905 C C . ALA A 1 117 ? 90.816 -13.618 -53.650 1.00 78.12 117 ALA A C 1
ATOM 907 O O . ALA A 1 117 ? 92.015 -13.531 -53.382 1.00 78.12 117 ALA A O 1
ATOM 908 N N . PHE A 1 118 ? 90.221 -12.800 -54.522 1.00 80.94 118 PHE A N 1
ATOM 909 C CA . PHE A 1 118 ? 90.899 -11.719 -55.237 1.00 80.94 118 PHE A CA 1
ATOM 910 C C . PHE A 1 118 ? 91.472 -10.641 -54.298 1.00 80.94 118 PHE A C 1
ATOM 912 O O . PHE A 1 118 ? 92.639 -10.272 -54.408 1.00 80.94 118 PHE A O 1
ATOM 919 N N . ILE A 1 119 ? 90.689 -10.188 -53.311 1.00 81.81 119 ILE A N 1
ATOM 920 C CA . ILE A 1 119 ? 91.097 -9.136 -52.365 1.00 81.81 119 ILE A CA 1
ATOM 921 C C . ILE A 1 119 ? 92.211 -9.638 -51.434 1.00 81.81 119 ILE A C 1
ATOM 923 O O . ILE A 1 119 ? 93.138 -8.894 -51.113 1.00 81.81 119 ILE A O 1
ATOM 927 N N . ARG A 1 120 ? 92.168 -10.920 -51.045 1.00 80.81 120 ARG A N 1
ATOM 928 C CA . ARG A 1 120 ? 93.245 -11.554 -50.265 1.00 80.81 120 ARG A CA 1
ATOM 929 C C . ARG A 1 120 ? 94.548 -11.634 -51.063 1.00 80.81 120 ARG A C 1
ATOM 931 O O . ARG A 1 120 ? 95.613 -11.384 -50.503 1.00 80.81 120 ARG A O 1
ATOM 938 N N . LYS A 1 121 ? 94.471 -11.951 -52.362 1.00 83.75 121 LYS A N 1
ATOM 939 C CA . LYS A 1 121 ? 95.641 -11.993 -53.254 1.00 83.75 121 LYS A CA 1
ATOM 940 C C . LYS A 1 121 ? 96.270 -10.606 -53.410 1.00 83.75 121 LYS A C 1
ATOM 942 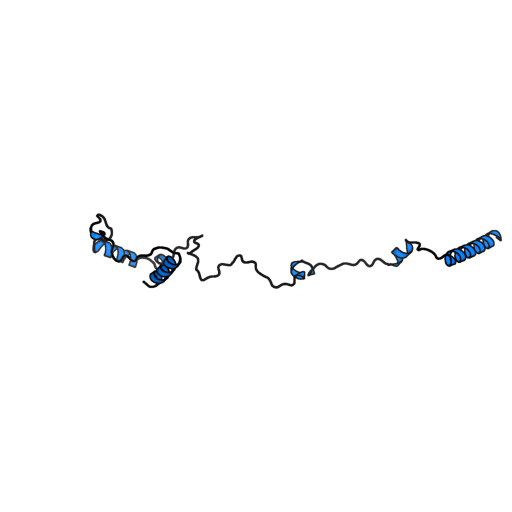O O . LYS A 1 121 ? 97.473 -10.472 -53.222 1.00 83.75 121 LYS A O 1
ATOM 947 N N . LEU A 1 122 ? 95.453 -9.574 -53.626 1.00 84.06 122 LEU A N 1
ATOM 948 C CA . LEU A 1 122 ? 95.931 -8.197 -53.771 1.00 84.06 122 LEU A CA 1
ATOM 949 C C . LEU A 1 122 ? 96.633 -7.678 -52.504 1.00 84.06 122 LEU A C 1
ATOM 951 O O . LEU A 1 122 ? 97.697 -7.068 -52.596 1.00 84.06 122 LEU A O 1
ATOM 955 N N . LYS A 1 123 ? 96.083 -7.962 -51.314 1.00 83.94 123 LYS A N 1
ATOM 956 C CA . LYS A 1 123 ? 96.738 -7.612 -50.041 1.00 83.94 123 LYS A CA 1
ATOM 957 C C . LYS A 1 123 ? 98.061 -8.351 -49.851 1.00 83.94 123 LYS A C 1
ATOM 959 O O . LYS A 1 123 ? 99.046 -7.727 -49.475 1.00 83.94 123 LYS A O 1
ATOM 964 N N . ARG A 1 124 ? 98.102 -9.648 -50.170 1.00 84.00 124 ARG A N 1
ATOM 965 C CA . ARG A 1 124 ? 99.321 -10.464 -50.080 1.00 84.00 124 ARG A CA 1
ATOM 966 C C . ARG A 1 124 ? 100.427 -9.948 -51.002 1.00 84.00 124 ARG A C 1
ATOM 968 O O . ARG A 1 124 ? 101.580 -9.895 -50.588 1.00 84.00 124 ARG A O 1
ATOM 975 N N . ASP A 1 125 ? 100.089 -9.545 -52.224 1.00 84.00 125 ASP A N 1
ATOM 976 C CA . ASP A 1 125 ? 101.062 -8.984 -53.167 1.00 84.00 125 ASP A CA 1
ATOM 977 C C . ASP A 1 125 ? 101.552 -7.597 -52.717 1.00 84.00 125 ASP A C 1
ATOM 979 O O . ASP A 1 125 ? 102.743 -7.299 -52.820 1.00 84.00 125 ASP A O 1
ATOM 983 N N . ALA A 1 126 ? 100.672 -6.771 -52.140 1.00 86.19 126 ALA A N 1
ATOM 984 C CA . ALA A 1 126 ? 101.051 -5.489 -51.545 1.00 86.19 126 ALA A CA 1
ATOM 985 C C . ALA A 1 126 ? 101.976 -5.659 -50.324 1.00 86.19 126 ALA A C 1
ATOM 987 O O . ALA A 1 126 ? 102.970 -4.943 -50.197 1.00 86.19 126 ALA A O 1
ATOM 988 N N . GLU A 1 127 ? 101.697 -6.631 -49.452 1.00 85.69 127 GLU A N 1
ATOM 989 C CA . GLU A 1 127 ? 102.550 -6.963 -48.305 1.00 85.69 127 GLU A CA 1
ATOM 990 C C . GLU A 1 127 ? 103.905 -7.520 -48.742 1.00 85.69 127 GLU A C 1
ATOM 992 O O . GLU A 1 127 ? 104.927 -7.086 -48.215 1.00 85.69 127 GLU A O 1
ATOM 997 N N . LYS A 1 128 ? 103.947 -8.400 -49.752 1.00 84.38 128 LYS A N 1
ATOM 998 C CA . LYS A 1 128 ? 105.207 -8.898 -50.330 1.00 84.38 128 LYS A CA 1
ATOM 999 C C . LYS A 1 128 ? 106.051 -7.778 -50.930 1.00 84.38 128 LYS A C 1
ATOM 1001 O O . LYS A 1 128 ? 107.251 -7.745 -50.689 1.00 84.38 128 LYS A O 1
ATOM 1006 N N . ARG A 1 129 ? 105.442 -6.832 -51.655 1.00 82.94 129 ARG A N 1
ATOM 1007 C CA . ARG A 1 129 ? 106.148 -5.645 -52.173 1.00 82.94 129 ARG A CA 1
ATOM 1008 C C . ARG A 1 129 ? 106.679 -4.765 -51.046 1.00 82.94 129 ARG A C 1
ATOM 1010 O O . ARG A 1 129 ? 107.806 -4.294 -51.124 1.00 82.94 129 ARG A O 1
ATOM 1017 N N . LYS A 1 130 ? 105.899 -4.577 -49.979 1.00 84.50 130 LYS A N 1
ATOM 1018 C CA . LYS A 1 130 ? 106.319 -3.798 -48.807 1.00 84.50 130 LYS A CA 1
ATOM 1019 C C . LYS A 1 130 ? 107.438 -4.488 -48.018 1.00 84.50 130 LYS A C 1
ATOM 1021 O O . LYS A 1 130 ? 108.330 -3.808 -47.528 1.00 84.50 130 LYS A O 1
ATOM 1026 N N . ALA A 1 131 ? 107.404 -5.814 -47.904 1.00 83.75 131 ALA A N 1
ATOM 1027 C CA . ALA A 1 131 ? 108.462 -6.606 -47.283 1.00 83.75 131 ALA A CA 1
ATOM 1028 C C . ALA A 1 131 ? 109.742 -6.597 -48.130 1.00 83.75 131 ALA A C 1
ATOM 1030 O O . ALA A 1 131 ? 110.808 -6.355 -47.583 1.00 83.75 131 ALA A O 1
ATOM 1031 N N . ALA A 1 132 ? 109.624 -6.752 -49.453 1.00 81.50 132 ALA A N 1
ATOM 1032 C CA . ALA A 1 132 ? 110.747 -6.645 -50.384 1.00 81.50 132 ALA A CA 1
ATOM 1033 C C . ALA A 1 132 ? 111.392 -5.248 -50.359 1.00 81.50 132 ALA A C 1
ATOM 1035 O O . ALA A 1 132 ? 112.610 -5.132 -50.379 1.00 81.50 132 ALA A O 1
ATOM 1036 N N . ALA A 1 133 ? 110.583 -4.187 -50.251 1.00 78.25 133 ALA A N 1
ATOM 1037 C CA . ALA A 1 133 ? 111.076 -2.819 -50.090 1.00 78.25 133 ALA A CA 1
ATOM 1038 C C . ALA A 1 133 ? 111.749 -2.581 -48.727 1.00 78.25 133 ALA A C 1
ATOM 1040 O O . ALA A 1 133 ? 112.671 -1.781 -48.640 1.00 78.25 133 ALA A O 1
ATOM 1041 N N . ARG A 1 134 ? 111.312 -3.278 -47.668 1.00 78.19 134 ARG A N 1
ATOM 1042 C CA . ARG A 1 134 ? 111.951 -3.231 -46.342 1.00 78.19 134 ARG A CA 1
ATOM 1043 C C . ARG A 1 134 ? 113.222 -4.069 -46.247 1.00 78.19 134 ARG A C 1
ATOM 1045 O O . ARG A 1 134 ? 114.066 -3.738 -45.437 1.00 78.19 134 ARG A O 1
ATOM 1052 N N . SER A 1 135 ? 113.348 -5.144 -47.023 1.00 71.44 135 SER A N 1
ATOM 1053 C CA . SER A 1 135 ? 114.572 -5.956 -47.079 1.00 71.44 135 SER A CA 1
ATOM 1054 C C . SER A 1 135 ? 115.650 -5.363 -47.990 1.00 71.44 135 SER A C 1
ATOM 1056 O O . SER A 1 135 ? 116.748 -5.901 -48.046 1.00 71.44 135 SER A O 1
ATOM 1058 N N . LEU A 1 136 ? 115.323 -4.306 -48.740 1.00 59.72 136 LEU A N 1
ATOM 1059 C CA . LEU A 1 136 ? 116.258 -3.549 -49.578 1.00 59.72 136 LEU A CA 1
ATOM 1060 C C . LEU A 1 136 ? 116.765 -2.266 -48.887 1.00 59.72 136 LEU A C 1
ATOM 1062 O O . LEU A 1 136 ? 117.350 -1.409 -49.548 1.00 59.72 136 LEU A O 1
ATOM 1066 N N . GLN A 1 137 ? 116.493 -2.127 -47.587 1.00 52.56 137 GLN A N 1
ATOM 1067 C CA . GLN A 1 137 ? 116.885 -1.020 -46.718 1.00 52.56 137 GLN A CA 1
ATOM 1068 C C . GLN A 1 137 ? 117.718 -1.574 -45.562 1.00 52.56 137 GLN A C 1
ATOM 1070 O O . GLN A 1 137 ? 118.666 -0.872 -45.154 1.00 52.56 137 GLN A O 1
#

Secondary structure (DSSP, 8-state):
-HHHHHHHHHHHHTT------SS-TTGGG-TT-TT-SHHHHHHHHHHHHHS-GGGGSPP--TT-TTTS-TTS-------------HHHHTTGGG---------HHHHHTT------HHHHHHHHHHHHHHHHHHTT-

pLDDT: mean 77.89, std 14.18, range [44.91, 97.62]

Foldseek 3Di:
DVVVVVVVVVCVVVVHDDDDDPDDPCPVVDPPDQPPDPVSVVVVVVVVVPDDPCVPDDDD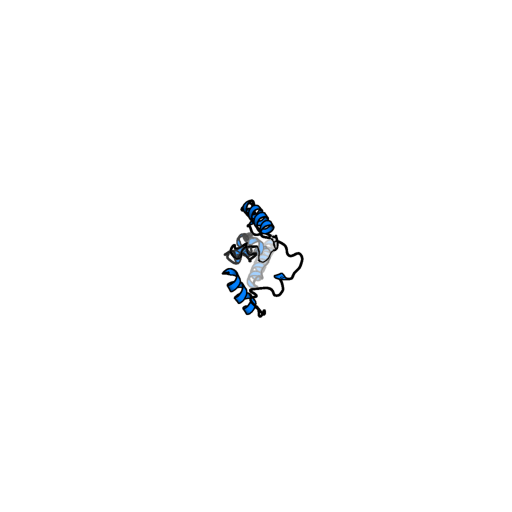DPPPPPRPDPPDCPDPPDPDPDDDDPCVVVVVVPDDDDDDPDPVVVVVVPDPPDDPPVRVVVVVVVVVVVVVVVVVD

Sequence (137 aa):
MFYSSKRQAFLVDQGYAFKVITHLNGIDQMPKLAFSTGLERRELLTDVMLQNETAGDVEKIEGDLFGERQGRPSGKKGARRTAGTLSELSGGQDMAYVEYNKSRNKELKGKGGPQNAFIRKLKRDAEKRKAAARSLQ

Radius of gyration: 49.43 Å; chains: 1; bounding box: 136×34×76 Å